Protein AF-Q1IEF9-F1 (afdb_monomer)

Nearest PDB structures (foldseek):
  8h5y-assembly2_A  TM=5.285E-01  e=2.273E-01  Escherichia coli K-12
  7qp6-assembly1_1  TM=7.956E-01  e=2.006E+00  Homo sapiens
  9bln-assembly1_U  TM=8.268E-01  e=3.255E+00  Homo sapiens
  1kcf-assembly1_A  TM=6.775E-01  e=2.715E+00  Schizosaccharomyces pombe
  7qp7-assembly1_1  TM=7.640E-01  e=7.145E+00  Homo sapiens

pLDDT: mean 91.66, std 13.39, range [43.44, 98.62]

Sequence (75 aa):
MNGSRYSNMKELRFTERNAVWRVAFAFDPDRQAVILVAADKAGVRENRFYQRLIKQADARFENHLSRGENDVQDT

Mean predicted aligned error: 4.68 Å

Solvent-accessible surface area (backbone atoms only — not comparable to full-atom values): 4486 Å² total; per-residue (Å²): 96,92,89,44,90,52,88,70,41,40,72,51,77,52,72,57,96,85,40,38,38,40,30,36,31,35,63,50,97,86,67,47,80,43,82,52,42,74,48,69,47,60,96,50,61,63,70,66,47,51,55,52,53,39,56,49,26,52,58,47,49,51,55,51,52,63,51,57,58,55,64,64,73,79,110

Foldseek 3Di:
DPPAPDPQWDWDWDDDDQFTKIWIWGQDPVRDIDTQDIDTCHPPDPVVVCVVRRVRSNVRVVVVNVVVVVVVVVD

InterPro domains:
  IPR009241 Toxin HigB-like [PF05973] (7-62)

Secondary structure (DSSP, 8-state):
-TT-S-TT-EEEEEEETTEEEEEEEEE-TT--EEEEEEEE-TTS-HHHHHHHHHHHHHHHHHHHHHHHHHHHHT-

Structure (mmCIF, N/CA/C/O backbone):
data_AF-Q1IEF9-F1
#
_entry.id   AF-Q1IEF9-F1
#
loop_
_atom_site.group_PDB
_atom_site.id
_atom_site.type_symbol
_atom_site.label_atom_id
_atom_site.label_alt_id
_atom_site.label_comp_id
_atom_site.label_asym_id
_atom_site.label_entity_id
_atom_site.label_seq_id
_atom_site.pdbx_PDB_ins_code
_atom_site.Cartn_x
_atom_site.Cartn_y
_atom_site.Cartn_z
_atom_site.occupancy
_atom_site.B_iso_or_equiv
_atom_site.auth_seq_id
_atom_site.auth_comp_id
_atom_site.auth_asym_id
_atom_site.auth_atom_id
_atom_site.pdbx_PDB_model_num
ATOM 1 N N . MET A 1 1 ? 4.793 3.104 5.069 1.00 82.94 1 MET A N 1
ATOM 2 C CA . MET A 1 1 ? 4.379 3.821 3.843 1.00 82.94 1 MET A CA 1
ATOM 3 C C . MET A 1 1 ? 4.330 5.307 4.162 1.00 82.94 1 MET A C 1
ATOM 5 O O . MET A 1 1 ? 3.333 5.792 4.677 1.00 82.94 1 MET A O 1
ATOM 9 N N . ASN A 1 2 ? 5.445 6.012 3.965 1.00 87.88 2 ASN A N 1
ATOM 10 C CA . ASN A 1 2 ? 5.561 7.406 4.400 1.00 87.88 2 ASN A CA 1
ATOM 11 C C . ASN A 1 2 ? 4.746 8.306 3.468 1.00 87.88 2 ASN A C 1
ATOM 13 O O . ASN A 1 2 ? 4.927 8.242 2.255 1.00 87.88 2 ASN A O 1
ATOM 17 N N . GLY A 1 3 ? 3.854 9.117 4.037 1.00 92.56 3 GLY A N 1
ATOM 18 C CA . GLY A 1 3 ? 2.939 9.982 3.286 1.00 92.56 3 GLY A CA 1
ATOM 19 C C . GLY A 1 3 ? 1.526 9.424 3.096 1.00 92.56 3 GLY A C 1
ATOM 20 O O . GLY A 1 3 ? 0.698 10.122 2.524 1.00 92.56 3 GLY A O 1
ATOM 21 N N . SER A 1 4 ? 1.243 8.206 3.574 1.00 97.00 4 SER A N 1
ATOM 22 C CA . SER A 1 4 ? -0.136 7.726 3.765 1.00 97.00 4 SER A CA 1
ATOM 23 C C . SER A 1 4 ? -0.808 8.512 4.888 1.00 97.00 4 SER A C 1
ATOM 25 O O . SER A 1 4 ? -0.168 8.773 5.911 1.00 97.00 4 SER A O 1
ATOM 27 N N . ARG A 1 5 ? -2.095 8.843 4.736 1.00 97.06 5 ARG A N 1
ATOM 28 C CA . ARG A 1 5 ? -2.893 9.418 5.838 1.00 97.06 5 ARG A CA 1
ATOM 29 C C . ARG A 1 5 ? -3.231 8.397 6.928 1.00 97.06 5 ARG A C 1
ATOM 31 O O . ARG A 1 5 ? -3.510 8.780 8.058 1.00 97.06 5 ARG A O 1
ATOM 38 N N . TYR A 1 6 ? -3.184 7.106 6.598 1.00 97.00 6 TYR A N 1
ATOM 39 C CA . TYR A 1 6 ? -3.386 6.014 7.546 1.00 97.00 6 TYR A CA 1
ATOM 40 C C . TYR A 1 6 ? -2.043 5.516 8.072 1.00 97.00 6 TYR A C 1
ATOM 42 O O . TYR A 1 6 ? -1.207 5.017 7.310 1.00 97.00 6 TYR A O 1
ATOM 50 N N . SER A 1 7 ? -1.838 5.638 9.382 1.00 95.62 7 SER A N 1
ATOM 51 C CA . SER A 1 7 ? -0.592 5.258 10.061 1.00 95.62 7 SER A CA 1
ATOM 52 C C . SER A 1 7 ? -0.336 3.748 10.052 1.00 95.62 7 SER A C 1
ATOM 54 O O . SER A 1 7 ? 0.815 3.315 10.085 1.00 95.62 7 SER A O 1
ATOM 56 N N . ASN A 1 8 ? -1.393 2.938 9.959 1.00 95.69 8 ASN A N 1
ATOM 57 C CA . ASN A 1 8 ? -1.327 1.479 9.907 1.00 95.69 8 ASN A CA 1
ATOM 58 C C . ASN A 1 8 ? -1.130 0.913 8.485 1.00 95.69 8 ASN A C 1
ATOM 60 O O . ASN A 1 8 ? -1.155 -0.306 8.320 1.00 95.69 8 ASN A O 1
ATOM 64 N N . MET A 1 9 ? -0.919 1.764 7.473 1.00 98.19 9 MET A N 1
ATOM 65 C CA . MET A 1 9 ? -0.672 1.350 6.091 1.00 98.19 9 MET A CA 1
ATOM 66 C C . MET A 1 9 ? 0.696 0.666 5.941 1.00 98.19 9 MET A C 1
ATOM 68 O O . MET A 1 9 ? 1.756 1.250 6.212 1.00 98.19 9 MET A O 1
ATOM 72 N N . LYS A 1 10 ? 0.678 -0.573 5.453 1.00 97.88 10 LYS A N 1
ATOM 73 C CA . LYS A 1 10 ? 1.840 -1.455 5.306 1.00 97.88 10 LYS A CA 1
ATOM 74 C C . LYS A 1 10 ? 2.099 -1.793 3.843 1.00 97.88 10 LYS A C 1
ATOM 76 O O . LYS A 1 10 ? 1.254 -1.610 2.973 1.00 97.88 10 LYS A O 1
ATOM 81 N N . GLU A 1 11 ? 3.301 -2.292 3.583 1.00 98.25 11 GLU A N 1
ATOM 82 C CA . GLU A 1 11 ? 3.770 -2.627 2.243 1.00 98.25 11 GLU A CA 1
ATOM 83 C C . GLU A 1 11 ? 4.392 -4.027 2.241 1.00 98.25 11 GLU A C 1
ATOM 85 O O . GLU A 1 11 ? 5.364 -4.270 2.957 1.00 98.25 11 GLU A O 1
ATOM 90 N N . LEU A 1 12 ? 3.862 -4.938 1.422 1.00 98.06 12 LEU A N 1
ATOM 91 C CA . LEU A 1 12 ? 4.562 -6.168 1.055 1.00 98.06 12 LEU A CA 1
ATOM 92 C C . LEU A 1 12 ? 5.491 -5.876 -0.119 1.00 98.06 12 LEU A C 1
ATOM 94 O O . LEU A 1 12 ? 5.131 -5.164 -1.062 1.00 98.06 12 LEU A O 1
ATOM 98 N N . ARG A 1 13 ? 6.693 -6.447 -0.065 1.00 97.81 13 ARG A N 1
ATOM 99 C CA . ARG A 1 13 ? 7.738 -6.259 -1.071 1.00 97.81 13 ARG A CA 1
ATOM 100 C C . ARG A 1 13 ? 8.222 -7.617 -1.539 1.00 97.81 13 ARG A C 1
ATOM 102 O O . ARG A 1 13 ? 8.725 -8.387 -0.730 1.00 97.81 13 ARG A O 1
ATOM 109 N N . PHE A 1 14 ? 8.115 -7.879 -2.833 1.00 97.69 14 PHE A N 1
ATOM 110 C CA . PHE A 1 14 ? 8.699 -9.070 -3.435 1.00 97.69 14 PHE A CA 1
ATOM 111 C C . PHE A 1 14 ? 9.100 -8.798 -4.883 1.00 97.69 14 PHE A C 1
ATOM 113 O O . PHE A 1 14 ? 8.721 -7.785 -5.473 1.00 97.69 14 PHE A O 1
ATOM 120 N N . THR A 1 15 ? 9.911 -9.689 -5.432 1.00 97.44 15 THR A N 1
ATOM 121 C CA . THR A 1 15 ? 10.354 -9.648 -6.824 1.00 97.44 15 THR A CA 1
ATOM 122 C C . THR A 1 15 ? 9.942 -10.956 -7.464 1.00 97.44 15 THR A C 1
ATOM 124 O O . THR A 1 15 ? 10.170 -12.016 -6.885 1.00 97.44 15 THR A O 1
ATOM 127 N N . GLU A 1 16 ? 9.354 -10.884 -8.651 1.00 95.44 16 GLU A N 1
ATOM 128 C CA . GLU A 1 16 ? 9.034 -12.070 -9.433 1.00 95.44 16 GLU A CA 1
ATOM 129 C C . GLU A 1 16 ? 9.424 -11.850 -10.891 1.00 95.44 16 GLU A C 1
ATOM 131 O O . GLU A 1 16 ? 8.971 -10.905 -11.542 1.00 95.44 16 GLU A O 1
ATOM 136 N N . ARG A 1 17 ? 10.299 -12.729 -11.398 1.00 91.00 17 ARG A N 1
ATOM 137 C CA . ARG A 1 17 ? 10.941 -12.603 -12.714 1.00 91.00 17 ARG A CA 1
ATOM 138 C C . ARG A 1 17 ? 11.623 -11.235 -12.855 1.00 91.00 17 ARG A C 1
ATOM 140 O O . ARG A 1 17 ? 12.616 -10.984 -12.184 1.00 91.00 17 ARG A O 1
ATOM 147 N N . ASN A 1 18 ? 11.069 -10.358 -13.691 1.00 90.88 18 ASN A N 1
ATOM 148 C CA . ASN A 1 18 ? 11.601 -9.025 -13.980 1.00 90.88 18 ASN A CA 1
ATOM 149 C C . ASN A 1 18 ? 10.770 -7.893 -13.344 1.00 90.88 18 ASN A C 1
ATOM 151 O O . ASN A 1 18 ? 11.040 -6.726 -13.617 1.00 90.88 18 ASN A O 1
ATOM 155 N N . ALA A 1 19 ? 9.769 -8.221 -12.519 1.00 93.38 19 ALA A N 1
ATOM 156 C CA . ALA A 1 19 ? 8.893 -7.257 -11.857 1.00 93.38 19 ALA A CA 1
ATOM 157 C C . ALA A 1 19 ? 9.270 -7.081 -10.379 1.00 93.38 19 ALA A C 1
ATOM 159 O O . ALA A 1 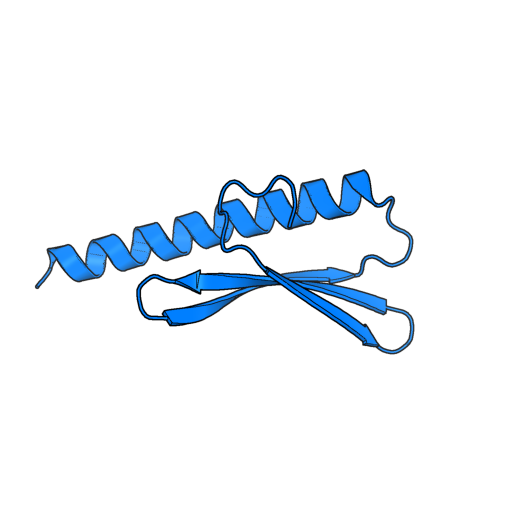19 ? 9.560 -8.047 -9.669 1.00 93.38 19 ALA A O 1
ATOM 160 N N . VAL A 1 20 ? 9.227 -5.839 -9.898 1.00 97.00 20 VAL A N 1
ATOM 161 C CA . VAL A 1 20 ? 9.516 -5.453 -8.512 1.00 97.00 20 VAL A CA 1
ATOM 162 C C . VAL A 1 20 ? 8.208 -5.021 -7.854 1.00 97.00 20 VAL A C 1
ATOM 164 O O . VAL A 1 20 ? 7.857 -3.841 -7.829 1.00 97.00 20 VAL A O 1
ATOM 167 N N . TRP A 1 21 ? 7.472 -5.985 -7.313 1.00 98.00 21 TRP A N 1
ATOM 168 C CA . TRP A 1 21 ? 6.136 -5.780 -6.766 1.00 98.00 21 TRP A CA 1
ATOM 169 C C . TRP A 1 21 ? 6.159 -5.070 -5.417 1.00 98.00 21 TRP A C 1
ATOM 171 O O . TRP A 1 21 ? 6.854 -5.501 -4.487 1.00 98.00 21 TRP A O 1
ATOM 181 N N . ARG A 1 22 ? 5.354 -4.003 -5.304 1.00 98.12 22 ARG A N 1
ATOM 182 C CA . ARG A 1 22 ? 4.918 -3.414 -4.028 1.00 98.12 22 ARG A CA 1
ATOM 183 C C . ARG A 1 22 ? 3.419 -3.568 -3.881 1.00 98.12 22 ARG A C 1
ATOM 185 O O . ARG A 1 22 ? 2.672 -3.188 -4.783 1.00 98.12 22 ARG A O 1
ATOM 192 N N . VAL A 1 23 ? 2.996 -4.087 -2.735 1.00 98.44 23 VAL A N 1
ATOM 193 C CA . VAL A 1 23 ? 1.582 -4.260 -2.407 1.00 98.44 23 VAL A CA 1
ATOM 194 C C . VAL A 1 23 ? 1.264 -3.472 -1.152 1.00 98.44 23 VAL A C 1
ATOM 196 O O . VAL A 1 23 ? 1.809 -3.767 -0.093 1.00 98.44 23 VAL A O 1
ATOM 199 N N . ALA A 1 24 ? 0.393 -2.475 -1.263 1.00 98.62 24 ALA A N 1
ATOM 200 C CA . ALA A 1 24 ? -0.131 -1.771 -0.105 1.00 98.62 24 ALA A CA 1
ATOM 201 C C . ALA A 1 24 ? -1.286 -2.557 0.515 1.00 98.62 24 ALA A C 1
ATOM 203 O O . ALA A 1 24 ? -2.191 -3.013 -0.195 1.00 98.62 24 ALA A O 1
ATOM 204 N N . PHE A 1 25 ? -1.262 -2.674 1.836 1.00 98.56 25 PHE A N 1
ATOM 205 C CA . PHE A 1 25 ? -2.306 -3.325 2.612 1.00 98.56 25 PHE A CA 1
ATOM 206 C C . PHE A 1 25 ? -2.443 -2.677 3.989 1.00 98.56 25 PHE A C 1
ATOM 208 O O . PHE A 1 25 ? -1.506 -2.055 4.493 1.00 98.56 25 PHE A O 1
ATOM 215 N N . ALA A 1 26 ? -3.599 -2.856 4.614 1.00 98.31 26 ALA A N 1
ATOM 216 C CA . ALA A 1 26 ? -3.852 -2.443 5.988 1.00 98.31 26 ALA A CA 1
ATOM 217 C C . ALA A 1 26 ? -4.712 -3.495 6.695 1.00 98.31 26 ALA A C 1
ATOM 219 O O . ALA A 1 26 ? -5.336 -4.331 6.044 1.00 98.31 26 ALA A O 1
ATOM 220 N N . PHE A 1 27 ? -4.717 -3.459 8.025 1.00 96.56 27 PHE A N 1
ATOM 221 C CA . PHE A 1 27 ? -5.719 -4.170 8.813 1.00 96.56 27 PHE A CA 1
ATOM 222 C C . PHE A 1 27 ? -6.847 -3.197 9.139 1.00 96.56 27 PHE A C 1
ATOM 224 O O . PHE A 1 27 ? -6.563 -2.074 9.565 1.00 96.56 27 PHE A O 1
ATOM 231 N N . ASP A 1 28 ? -8.089 -3.608 8.927 1.00 95.44 28 ASP A N 1
ATOM 232 C CA . ASP A 1 28 ? -9.262 -2.837 9.339 1.00 95.44 28 ASP A CA 1
ATOM 233 C C . ASP A 1 28 ? -9.538 -2.986 10.859 1.00 95.44 28 ASP A C 1
ATOM 235 O O . ASP A 1 28 ? -8.797 -3.701 11.551 1.00 95.44 28 ASP A O 1
ATOM 239 N N . PRO A 1 29 ? -10.546 -2.285 11.422 1.00 94.62 29 PRO A N 1
ATOM 240 C CA . PRO A 1 29 ? -10.896 -2.387 12.842 1.00 94.62 29 PRO A CA 1
ATOM 241 C C . PRO A 1 29 ? -11.230 -3.815 13.305 1.00 94.62 29 PRO A C 1
ATOM 243 O O . PRO A 1 29 ? -10.918 -4.175 14.442 1.00 94.62 29 PRO A O 1
ATOM 246 N N . ASP A 1 30 ? -11.749 -4.653 12.404 1.00 94.25 30 ASP A N 1
ATOM 247 C CA . ASP A 1 30 ? -12.084 -6.063 12.647 1.00 94.25 30 ASP A CA 1
ATOM 248 C C . ASP A 1 30 ? -10.891 -7.012 12.468 1.00 94.25 30 ASP A C 1
ATOM 250 O O . ASP A 1 30 ? -11.023 -8.243 12.494 1.00 94.25 30 ASP A O 1
ATOM 254 N N . ARG A 1 31 ? -9.688 -6.440 12.337 1.00 94.75 31 ARG A N 1
ATOM 255 C CA . ARG A 1 31 ? -8.410 -7.141 12.175 1.00 94.75 31 ARG A CA 1
ATOM 256 C C . ARG A 1 31 ? -8.362 -8.005 10.912 1.00 94.75 31 ARG A C 1
ATOM 258 O O . ARG A 1 31 ? -7.568 -8.947 10.854 1.00 94.75 31 ARG A O 1
ATOM 265 N N . GLN A 1 32 ? -9.139 -7.667 9.887 1.00 95.75 32 GLN A N 1
ATOM 266 C CA . GLN A 1 32 ? -9.057 -8.297 8.575 1.00 95.75 32 GLN A CA 1
ATOM 267 C C . GLN A 1 32 ? -7.988 -7.607 7.731 1.00 95.75 32 GLN A C 1
ATOM 269 O O . GLN A 1 32 ? -7.900 -6.380 7.672 1.00 95.75 32 GLN A O 1
ATOM 274 N N . ALA A 1 33 ? -7.139 -8.403 7.080 1.00 96.19 33 ALA A N 1
ATOM 275 C CA . ALA A 1 33 ? -6.138 -7.879 6.161 1.00 96.19 33 ALA A CA 1
ATOM 276 C C . ALA A 1 33 ? -6.797 -7.502 4.828 1.00 96.19 33 ALA A C 1
ATOM 278 O O . ALA A 1 33 ? -7.338 -8.359 4.132 1.00 96.19 33 ALA A O 1
ATOM 279 N N . VAL A 1 34 ? -6.686 -6.234 4.439 1.00 97.38 34 VAL A N 1
ATOM 280 C CA . VAL A 1 34 ? -7.242 -5.704 3.191 1.00 97.38 34 VAL A CA 1
ATOM 281 C C . VAL A 1 34 ? -6.105 -5.372 2.232 1.00 97.38 34 VAL A C 1
ATOM 283 O O . VAL A 1 34 ? -5.276 -4.502 2.508 1.00 97.38 34 VAL A O 1
ATOM 286 N N . ILE A 1 35 ? -6.062 -6.054 1.085 1.00 98.25 35 ILE A N 1
ATOM 287 C CA . ILE A 1 35 ? -5.141 -5.729 -0.011 1.00 98.25 35 ILE A CA 1
ATOM 288 C C . ILE A 1 35 ? -5.733 -4.585 -0.835 1.00 98.25 35 ILE A C 1
ATOM 290 O O . ILE A 1 35 ? -6.834 -4.696 -1.365 1.00 98.25 35 ILE A O 1
ATOM 294 N N . LEU A 1 36 ? -4.992 -3.485 -0.966 1.00 98.38 3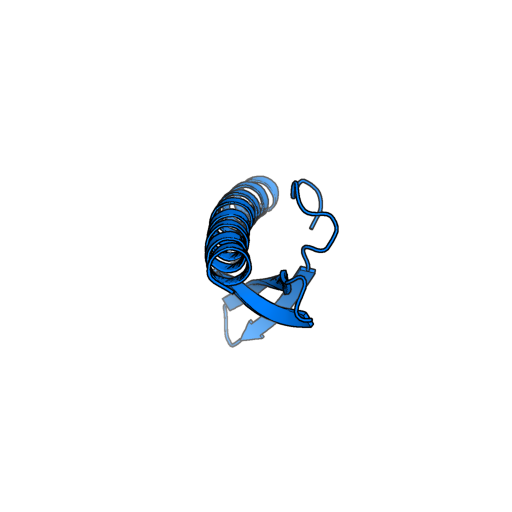6 LEU A N 1
ATOM 295 C CA . LEU A 1 36 ? -5.518 -2.234 -1.522 1.00 98.38 36 LEU A CA 1
ATOM 296 C C . LEU A 1 36 ? -4.994 -1.954 -2.930 1.00 98.38 36 LEU A C 1
ATOM 298 O O . LEU A 1 36 ? -5.718 -1.481 -3.807 1.00 98.38 36 LEU A O 1
ATOM 302 N N . VAL A 1 37 ? -3.708 -2.200 -3.167 1.00 98.38 37 VAL A N 1
ATOM 303 C CA . VAL A 1 37 ? -3.094 -2.010 -4.484 1.00 98.38 37 VAL A CA 1
ATOM 304 C C . VAL A 1 37 ? -1.816 -2.820 -4.596 1.00 98.38 37 VAL A C 1
ATOM 306 O O . VAL A 1 37 ? -1.005 -2.807 -3.680 1.00 98.38 37 VAL A O 1
ATOM 309 N N . ALA A 1 38 ? -1.616 -3.466 -5.741 1.00 97.88 38 ALA A N 1
ATOM 310 C CA . ALA A 1 38 ? -0.343 -4.045 -6.150 1.00 97.88 38 ALA A CA 1
ATOM 311 C C . ALA A 1 38 ? 0.155 -3.312 -7.400 1.00 97.88 38 ALA A C 1
ATOM 313 O O . ALA A 1 38 ? -0.621 -3.072 -8.325 1.00 97.88 38 ALA A O 1
ATOM 314 N N . ALA A 1 39 ? 1.433 -2.942 -7.432 1.00 97.62 39 ALA A N 1
ATOM 315 C CA . ALA A 1 39 ? 2.039 -2.323 -8.604 1.00 97.62 39 ALA A CA 1
ATOM 316 C C . ALA A 1 39 ? 3.498 -2.748 -8.774 1.00 97.62 39 ALA A C 1
ATOM 318 O O . ALA A 1 39 ? 4.238 -2.893 -7.797 1.00 97.62 39 ALA A O 1
ATOM 319 N N . ASP A 1 40 ? 3.907 -2.891 -10.031 1.00 97.06 40 ASP A N 1
ATOM 320 C CA . ASP A 1 40 ? 5.299 -3.095 -10.403 1.00 97.06 40 ASP A CA 1
ATOM 321 C C . ASP A 1 40 ? 6.060 -1.760 -10.353 1.00 97.06 40 ASP A C 1
ATOM 323 O O . ASP A 1 40 ? 5.696 -0.779 -11.0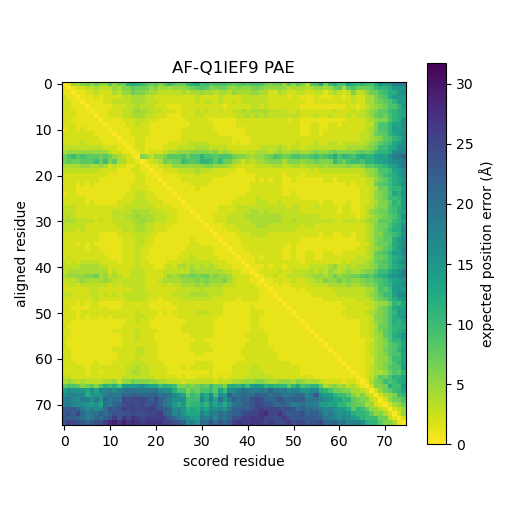10 1.00 97.06 40 ASP A O 1
ATOM 327 N N . LYS A 1 41 ? 7.110 -1.709 -9.533 1.00 95.56 41 LYS A N 1
ATOM 328 C CA . LYS A 1 41 ? 8.002 -0.554 -9.394 1.00 95.56 41 LYS A CA 1
ATOM 329 C C . LYS A 1 41 ? 9.045 -0.490 -10.512 1.00 95.56 41 LYS A C 1
ATOM 331 O O . LYS A 1 41 ? 9.655 0.569 -10.686 1.00 95.56 41 LYS A O 1
ATOM 336 N N . ALA A 1 42 ? 9.304 -1.586 -11.226 1.00 94.31 42 ALA A N 1
ATOM 337 C CA . ALA A 1 42 ? 10.396 -1.678 -12.189 1.00 94.31 42 ALA A CA 1
ATOM 338 C C . ALA A 1 42 ? 10.352 -0.519 -13.205 1.00 94.31 42 ALA A C 1
ATOM 340 O O . ALA A 1 42 ? 9.320 -0.208 -13.793 1.00 94.31 42 ALA A O 1
ATOM 341 N N . GLY A 1 43 ? 11.477 0.186 -13.360 1.00 92.75 43 GLY A N 1
ATOM 342 C CA . GLY A 1 43 ? 11.601 1.316 -14.291 1.00 92.75 43 GLY A CA 1
ATOM 343 C C . GLY A 1 43 ? 10.865 2.609 -13.898 1.00 92.75 43 GLY A C 1
ATOM 344 O O . GLY A 1 43 ? 10.982 3.608 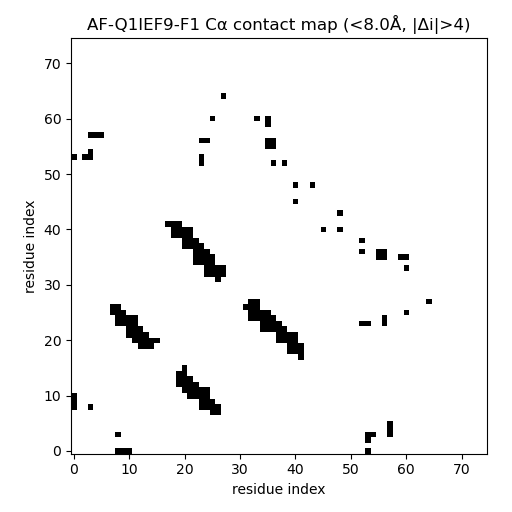-14.608 1.00 92.75 43 GLY A O 1
ATOM 345 N N . VAL A 1 44 ? 10.145 2.656 -12.769 1.00 94.56 44 VAL A N 1
ATOM 346 C CA . VAL A 1 44 ? 9.423 3.860 -12.322 1.00 94.56 44 VAL A CA 1
ATOM 347 C C . VAL A 1 44 ? 10.250 4.652 -11.305 1.00 94.56 44 VAL A C 1
ATOM 349 O O . VAL A 1 44 ? 10.753 4.111 -10.317 1.00 94.56 44 VAL A O 1
ATOM 352 N N . ARG A 1 45 ? 10.345 5.978 -11.502 1.00 96.62 45 ARG A N 1
ATOM 353 C CA . ARG A 1 45 ? 10.948 6.894 -10.516 1.00 96.62 45 ARG A CA 1
ATOM 354 C C . ARG A 1 45 ? 10.247 6.760 -9.165 1.00 96.62 45 ARG A C 1
ATOM 356 O O . ARG A 1 45 ? 9.026 6.886 -9.089 1.00 96.62 45 ARG A O 1
ATOM 363 N N . GLU A 1 46 ? 11.034 6.593 -8.109 1.00 95.81 46 GLU A N 1
ATOM 364 C CA . GLU A 1 46 ? 10.548 6.249 -6.771 1.00 95.81 46 GLU A CA 1
ATOM 365 C C . GLU A 1 46 ? 9.474 7.199 -6.230 1.00 95.81 46 GLU A C 1
ATOM 367 O O . GLU A 1 46 ? 8.391 6.747 -5.863 1.00 95.81 46 GLU A O 1
ATOM 372 N N . ASN A 1 47 ? 9.726 8.509 -6.272 1.00 96.25 47 ASN A N 1
ATOM 373 C CA . ASN A 1 47 ? 8.775 9.508 -5.776 1.00 96.25 47 ASN A CA 1
ATOM 374 C C . ASN A 1 47 ? 7.423 9.411 -6.495 1.00 96.25 47 ASN A C 1
ATOM 376 O O . ASN A 1 47 ? 6.374 9.390 -5.857 1.00 96.25 47 ASN A O 1
ATOM 380 N N . ARG A 1 48 ? 7.441 9.288 -7.830 1.00 96.69 48 ARG A N 1
ATOM 381 C CA . ARG A 1 48 ? 6.220 9.1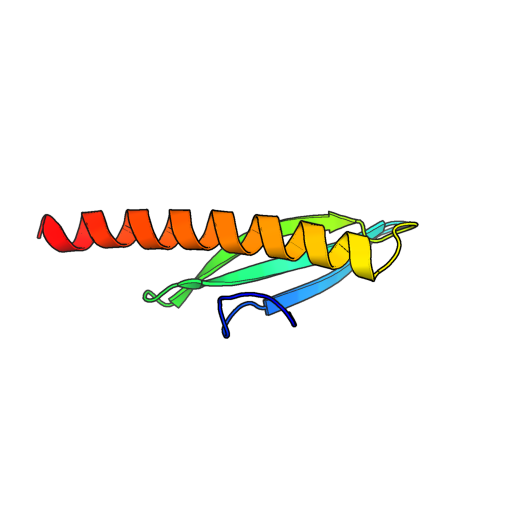60 -8.640 1.00 96.69 48 ARG A CA 1
ATOM 382 C C . ARG A 1 48 ? 5.500 7.843 -8.353 1.00 96.69 48 ARG A C 1
ATOM 384 O O . ARG A 1 48 ? 4.271 7.818 -8.327 1.00 96.69 48 ARG A O 1
ATOM 391 N N . PHE A 1 49 ? 6.253 6.761 -8.172 1.00 97.88 49 PHE A N 1
ATOM 392 C CA . PHE A 1 49 ? 5.703 5.451 -7.848 1.00 97.88 49 PHE A CA 1
ATOM 393 C C . PHE A 1 49 ? 4.934 5.494 -6.523 1.00 97.88 49 PHE A C 1
ATOM 395 O O . PHE A 1 49 ? 3.735 5.215 -6.508 1.00 97.88 49 PHE A O 1
ATOM 402 N N . TYR A 1 50 ? 5.586 5.918 -5.436 1.00 97.75 50 TYR A N 1
ATOM 403 C CA . TYR A 1 50 ? 4.954 5.926 -4.117 1.00 97.75 50 TYR A CA 1
ATOM 404 C C . TYR A 1 50 ? 3.826 6.952 -4.009 1.00 97.75 50 TYR A C 1
ATOM 406 O O . TYR A 1 50 ? 2.800 6.622 -3.426 1.00 97.75 50 TYR A O 1
ATOM 414 N N . GLN A 1 51 ? 3.934 8.130 -4.637 1.00 97.69 51 GLN A N 1
ATOM 415 C CA . GLN A 1 51 ? 2.816 9.084 -4.701 1.00 97.69 51 GLN A CA 1
ATOM 416 C C . GLN A 1 51 ? 1.547 8.445 -5.285 1.00 97.69 51 GLN A C 1
ATOM 418 O O . GLN A 1 51 ? 0.454 8.638 -4.758 1.00 97.69 51 GLN A O 1
ATOM 423 N N . ARG A 1 52 ? 1.678 7.661 -6.365 1.00 98.06 52 ARG A N 1
ATOM 424 C CA . ARG A 1 52 ? 0.538 6.978 -6.998 1.00 98.06 52 ARG A CA 1
ATOM 425 C C . ARG A 1 52 ? 0.036 5.804 -6.162 1.00 98.06 52 ARG A C 1
ATOM 427 O O . ARG A 1 52 ? -1.174 5.675 -6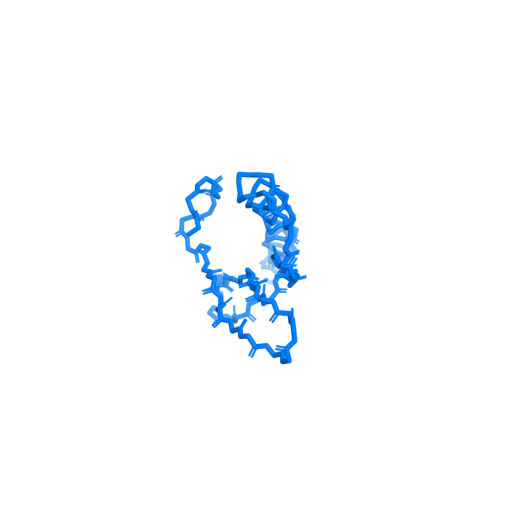.001 1.00 98.06 52 ARG A O 1
ATOM 434 N N . LEU A 1 53 ? 0.946 4.973 -5.649 1.00 98.44 53 LEU A N 1
ATOM 435 C CA . LEU A 1 53 ? 0.607 3.805 -4.834 1.00 98.44 53 LEU A CA 1
ATOM 436 C C . LEU A 1 53 ? -0.159 4.226 -3.573 1.00 98.44 53 LEU A C 1
ATOM 438 O O . LEU A 1 53 ? -1.241 3.709 -3.317 1.00 98.44 53 LEU A O 1
ATOM 442 N N . ILE A 1 54 ? 0.365 5.214 -2.842 1.00 98.56 54 ILE A N 1
ATOM 443 C CA . ILE A 1 54 ? -0.234 5.739 -1.611 1.00 98.56 54 ILE A CA 1
ATOM 444 C C . ILE A 1 54 ? -1.590 6.378 -1.902 1.00 98.56 54 ILE A C 1
ATOM 446 O O . ILE A 1 54 ? -2.571 6.011 -1.269 1.00 98.56 54 ILE A O 1
ATOM 450 N N . LYS A 1 55 ? -1.686 7.257 -2.912 1.00 98.50 55 LYS A N 1
ATOM 451 C CA . LYS A 1 55 ? -2.960 7.899 -3.275 1.00 98.50 55 LYS A CA 1
ATOM 452 C C . LYS A 1 55 ? -4.066 6.875 -3.555 1.00 98.50 55 LYS A C 1
ATOM 454 O O . LYS A 1 55 ? -5.211 7.089 -3.170 1.00 98.50 55 LYS A O 1
ATOM 459 N N . GLN A 1 56 ? -3.738 5.778 -4.242 1.00 98.56 56 GLN A N 1
ATOM 460 C CA . GLN A 1 56 ? -4.706 4.714 -4.512 1.00 98.56 56 GLN A CA 1
ATOM 461 C C . GLN A 1 56 ? -5.039 3.891 -3.266 1.00 98.56 56 GLN A C 1
ATOM 463 O O . GLN A 1 56 ? -6.206 3.563 -3.064 1.00 98.56 56 GLN A O 1
ATOM 468 N N . ALA A 1 57 ? -4.036 3.557 -2.452 1.00 98.56 57 ALA A N 1
ATOM 469 C CA . ALA A 1 57 ? -4.235 2.804 -1.221 1.00 98.56 57 ALA A CA 1
ATOM 470 C C . ALA A 1 57 ? -5.135 3.568 -0.238 1.00 98.56 57 ALA A C 1
ATOM 472 O O . ALA A 1 57 ? -6.116 3.009 0.241 1.00 98.56 57 ALA A O 1
ATOM 473 N N . ASP A 1 58 ? -4.865 4.857 -0.022 1.00 98.50 58 ASP A N 1
ATOM 474 C CA . ASP A 1 58 ? -5.623 5.712 0.895 1.00 98.50 58 ASP A CA 1
ATOM 475 C C . ASP A 1 58 ? -7.087 5.858 0.466 1.00 98.50 58 ASP A C 1
ATOM 477 O O . ASP A 1 58 ? -7.993 5.757 1.291 1.00 98.50 58 ASP A O 1
ATOM 481 N N . ALA A 1 59 ? -7.338 6.067 -0.829 1.00 98.31 59 ALA A N 1
ATOM 482 C CA . ALA A 1 59 ? -8.700 6.186 -1.343 1.00 98.31 59 ALA A CA 1
ATOM 483 C C . ALA A 1 59 ? -9.492 4.877 -1.190 1.00 98.31 59 ALA A C 1
ATOM 485 O O . ALA A 1 59 ? -10.675 4.898 -0.855 1.00 98.31 59 ALA A O 1
ATOM 486 N N . ARG A 1 60 ? -8.845 3.728 -1.424 1.00 98.19 60 ARG A N 1
ATOM 487 C CA . ARG A 1 60 ? -9.489 2.415 -1.291 1.00 98.19 60 ARG A CA 1
ATOM 488 C C . ARG A 1 60 ? -9.726 2.033 0.162 1.00 98.19 60 ARG A C 1
ATOM 490 O O . ARG A 1 60 ? -10.767 1.457 0.452 1.00 98.19 60 ARG A O 1
ATOM 497 N N . PHE A 1 61 ? -8.801 2.367 1.059 1.0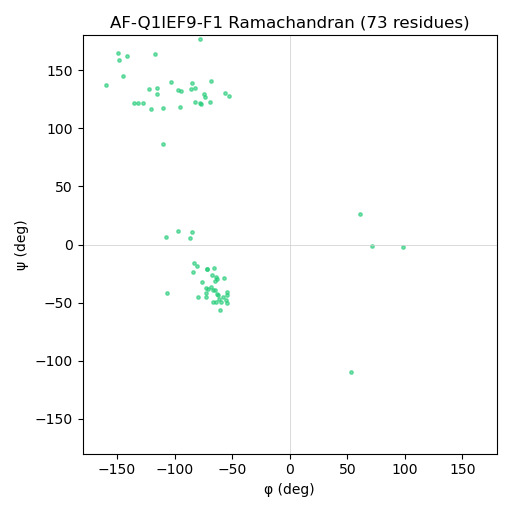0 97.69 61 PHE A N 1
ATOM 498 C CA . PHE A 1 61 ? -8.963 2.041 2.470 1.00 97.69 61 PHE A CA 1
ATOM 499 C C . PHE A 1 61 ? -10.057 2.887 3.125 1.00 97.69 61 PHE A C 1
ATOM 501 O O . PHE A 1 61 ? -10.875 2.338 3.845 1.00 97.69 61 PHE A O 1
ATOM 508 N N . GLU A 1 62 ? -10.171 4.172 2.778 1.00 97.38 62 GLU A N 1
ATOM 509 C CA . GLU A 1 62 ? -11.324 4.997 3.186 1.00 97.38 62 GLU A CA 1
ATOM 510 C C . GLU A 1 62 ? -12.646 4.377 2.771 1.00 97.38 62 GLU A C 1
ATOM 512 O O . GLU A 1 62 ? -13.557 4.261 3.578 1.00 97.38 62 GLU A O 1
ATOM 517 N N . ASN A 1 63 ? -12.741 3.951 1.509 1.00 96.94 63 ASN A N 1
ATOM 518 C CA . ASN A 1 63 ? -13.967 3.360 0.999 1.00 96.94 63 ASN A CA 1
ATOM 519 C C . ASN A 1 63 ? -14.303 2.033 1.691 1.00 96.94 63 ASN A C 1
ATOM 521 O O . ASN A 1 63 ? -15.476 1.701 1.818 1.00 96.94 63 ASN A O 1
ATOM 525 N N . HIS A 1 64 ? -13.290 1.269 2.112 1.00 95.50 64 HIS A N 1
ATOM 526 C CA . HIS A 1 64 ? -13.483 0.056 2.908 1.00 95.50 64 HIS A CA 1
ATOM 527 C C . HIS A 1 64 ? -14.047 0.393 4.290 1.00 95.50 64 HIS A C 1
ATOM 529 O O . HIS A 1 64 ? -15.070 -0.160 4.682 1.00 95.50 64 HIS A O 1
ATOM 535 N N . LEU A 1 65 ? -13.434 1.351 4.989 1.00 94.69 65 LEU A N 1
ATOM 536 C CA . LEU A 1 65 ? -13.871 1.776 6.321 1.00 94.69 65 LEU A CA 1
ATOM 537 C C . LEU A 1 65 ? -15.281 2.380 6.295 1.00 94.69 65 LEU A C 1
ATOM 539 O O . LEU A 1 65 ? -16.116 2.007 7.113 1.00 94.69 65 LEU A O 1
ATOM 543 N N . SER A 1 66 ? -15.586 3.217 5.299 1.00 92.56 66 SER A N 1
ATOM 544 C CA . SER A 1 66 ? -16.907 3.841 5.164 1.00 92.56 66 SER A CA 1
ATOM 545 C C . SER A 1 66 ? -18.022 2.838 4.869 1.00 92.56 66 SER A C 1
ATOM 547 O O . SER A 1 66 ? -19.188 3.170 5.029 1.00 92.56 66 SER A O 1
ATOM 549 N N . ARG A 1 67 ? -17.699 1.638 4.365 1.00 80.56 67 ARG A N 1
ATOM 550 C CA . ARG A 1 67 ? -18.680 0.556 4.186 1.00 80.56 67 ARG A CA 1
ATOM 551 C C . ARG A 1 67 ? -18.954 -0.164 5.501 1.00 80.56 67 ARG A C 1
ATOM 553 O O . ARG A 1 67 ? -20.121 -0.362 5.809 1.00 80.56 67 ARG A O 1
ATOM 560 N N . GLY A 1 68 ? -17.908 -0.486 6.267 1.00 67.50 68 GLY A N 1
ATOM 561 C CA . GLY A 1 68 ? -18.043 -1.140 7.574 1.00 67.50 68 GLY A CA 1
ATOM 562 C C . GLY A 1 68 ? -18.791 -0.292 8.607 1.00 67.50 68 GLY A C 1
ATOM 563 O O . GLY A 1 68 ? -19.505 -0.836 9.438 1.00 67.50 68 GLY A O 1
ATOM 564 N N . GLU A 1 69 ? -18.711 1.040 8.520 1.00 60.03 69 GLU A N 1
ATOM 565 C CA . GLU A 1 69 ? -19.498 1.941 9.378 1.00 60.03 69 GLU A CA 1
ATOM 566 C C . GLU A 1 69 ? -21.019 1.830 9.159 1.00 60.03 69 GLU A C 1
ATOM 568 O O . GLU A 1 69 ? -21.774 2.055 10.104 1.00 60.03 69 GLU A O 1
ATOM 573 N N . ASN A 1 70 ? -21.481 1.453 7.958 1.00 56.59 70 ASN A N 1
ATOM 574 C CA . ASN A 1 70 ? -22.919 1.293 7.699 1.00 56.59 70 ASN A CA 1
ATOM 575 C C . ASN A 1 70 ? -23.469 -0.009 8.298 1.00 56.59 70 ASN A C 1
ATOM 577 O O . ASN A 1 70 ? -24.601 -0.019 8.766 1.00 56.59 70 ASN A O 1
ATOM 581 N N . ASP A 1 71 ? -22.664 -1.074 8.354 1.00 53.72 71 ASP A N 1
ATOM 582 C CA . ASP A 1 71 ? -23.095 -2.367 8.908 1.00 53.72 71 ASP A CA 1
ATOM 583 C C . ASP A 1 71 ? -23.240 -2.335 10.443 1.00 53.72 71 ASP A C 1
ATOM 585 O O . ASP A 1 71 ? -23.957 -3.156 11.006 1.00 53.72 71 ASP A O 1
ATOM 589 N N . VAL A 1 72 ? -22.595 -1.384 11.135 1.00 55.94 72 VAL A N 1
A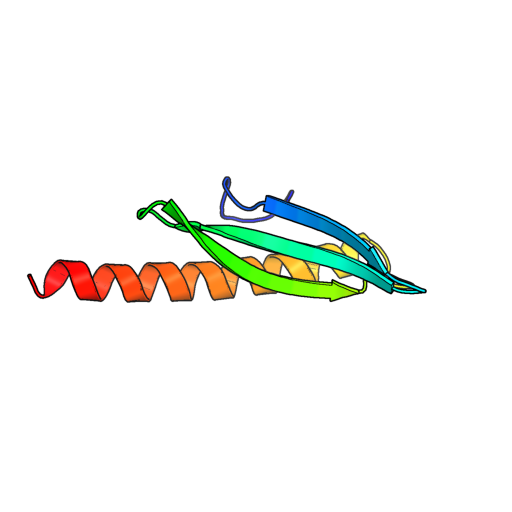TOM 590 C CA . VAL A 1 72 ? -22.695 -1.224 12.602 1.00 55.94 72 VAL A CA 1
ATOM 591 C C . VAL A 1 72 ? -23.923 -0.400 13.016 1.00 55.94 72 VAL A C 1
ATOM 593 O O . VAL A 1 72 ? -24.393 -0.535 14.142 1.00 55.94 72 VAL A O 1
ATOM 596 N N . GLN A 1 73 ? -24.457 0.455 12.136 1.00 50.34 73 GLN A N 1
ATOM 597 C CA . GLN A 1 73 ? -25.633 1.288 12.440 1.00 50.34 73 GLN A CA 1
ATOM 598 C C . GLN A 1 73 ? -26.975 0.560 12.245 1.00 50.34 73 GLN A C 1
ATOM 600 O O . GLN A 1 73 ? -27.982 1.018 12.781 1.00 50.34 73 GLN A O 1
ATOM 605 N N . ASP A 1 74 ? -26.982 -0.572 11.535 1.00 49.00 74 ASP A N 1
ATOM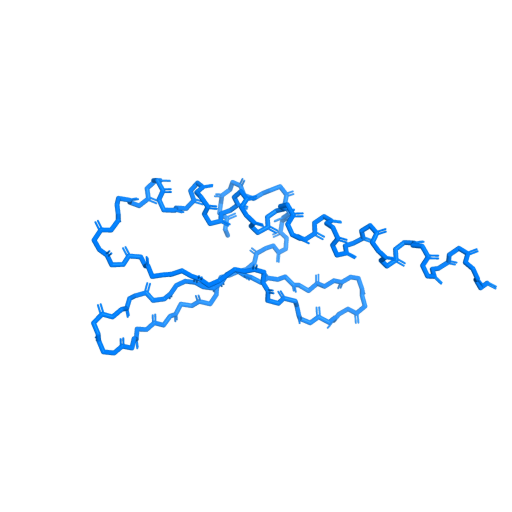 606 C CA . ASP A 1 74 ? -28.173 -1.390 11.251 1.00 49.00 74 ASP A CA 1
ATOM 607 C C . ASP A 1 74 ? -28.357 -2.593 12.215 1.00 49.00 74 ASP A C 1
ATOM 609 O O . ASP A 1 74 ? -29.209 -3.456 11.982 1.00 49.00 74 ASP A O 1
ATOM 613 N N . THR A 1 75 ? -27.602 -2.647 13.322 1.00 43.44 75 THR A N 1
ATOM 614 C CA . THR A 1 75 ? -27.745 -3.633 14.423 1.00 43.44 75 THR A CA 1
ATOM 615 C C . THR A 1 75 ? -28.019 -2.973 15.762 1.00 43.44 75 THR A C 1
ATOM 617 O O . THR A 1 75 ? -28.864 -3.514 16.512 1.00 43.44 75 THR A O 1
#

Radius of gyration: 14.03 Å; Cα contacts (8 Å, |Δi|>4): 95; chains: 1; bounding box: 40×23×29 Å

Organism: Pseudomonas entomophila (strain L48) (NCBI:txid384676)